Protein 7CFI (pdb70)

InterPro domains:
  IPR000644 CBS domain [PF00571] (224-281)
  IPR000644 CBS domain [PF00571] (292-345)
  IPR000644 CBS domain [PS51371] (228-288)
  IPR000644 CBS domain [PS51371] (294-351)
  IPR000644 CBS domain [SM00116] (233-282)
  IPR000644 CBS domain [SM00116] (297-345)
  IPR002550 CNNM, transmembrane domain [PF01595] (35-209)
  IPR002550 CNNM, transmembrane domain [PS51846] (25-209)
  IPR005170 Transporter-associated domain [PF03471] (362-437)
  IPR005170 Transporter-associated domain [SM01091] (361-439)
  IPR016169 FAD-binding, type PCMH, subdomain 2 [G3DSA:3.30.465.10] (353-439)
  IPR036318 FAD-binding, type PCMH-like superfamily [SSF56176] (360-441)
  IPR044751 Ion transporter-like, CBS domain [cd04590] (223-342)
  IPR046342 CBS domain superfamily [G3DSA:3.10.580.10] (204-352)
  IPR046342 CBS domain superfamily [SSF54631] (219-359)

Structure (mmCIF, N/CA/C/O backbone):
data_7CFI
#
_entry.id   7CFI
#
_cell.length_a   61.890
_cell.length_b   87.300
_cell.length_c   201.970
_cell.angle_alpha   90.00
_cell.angle_beta   90.00
_cell.angle_gamma   90.00
#
_symmetry.space_group_name_H-M   'F 2 2 2'
#
loop_
_entity.id
_entity.type
_entity.pdbx_description
1 polymer Hemolysin
2 non-polymer "ADENOSINE-5'-TRIPHOSPHATE"
3 non-polymer 'MAGNESIUM ION'
4 water water
#
loop_
_atom_site.group_PDB
_atom_site.id
_atom_site.type_symbol
_atom_site.label_atom_id
_atom_site.label_alt_id
_atom_site.label_comp_id
_atom_site.label_asym_id
_atom_site.label_entity_id
_atom_site.label_seq_id
_atom_site.pdbx_PDB_ins_code
_atom_site.Cartn_x
_atom_site.Cartn_y
_atom_site.Cartn_z
_atom_site.occupancy
_atom_site.B_iso_or_equiv
_atom_site.auth_seq_id
_atom_site.auth_comp_id
_atom_site.auth_asym_id
_atom_site.auth_atom_id
_atom_site.pdbx_PDB_model_num
ATOM 1 N N . PRO A 1 1 ? -5.361 18.633 -49.033 1.00 98.20 207 PRO A N 1
ATOM 2 C CA . PRO A 1 1 ? -4.400 18.166 -48.030 1.00 95.67 207 PRO A CA 1
ATOM 3 C C . PRO A 1 1 ? -5.074 17.289 -46.986 1.00 99.85 207 PRO A C 1
ATOM 4 O O . PRO A 1 1 ? -5.796 16.353 -47.329 1.00 102.63 207 PRO A O 1
ATOM 8 N N . GLN A 1 2 ? -4.828 17.592 -45.715 1.00 104.99 208 GLN A N 1
ATOM 9 C CA . GLN A 1 2 ? -5.683 17.097 -44.651 1.00 97.46 208 GLN A CA 1
ATOM 10 C C . GLN A 1 2 ? -6.882 18.004 -44.420 1.00 96.28 208 GLN A C 1
ATOM 11 O O . GLN A 1 2 ? -7.801 17.624 -43.688 1.00 90.35 208 GLN A 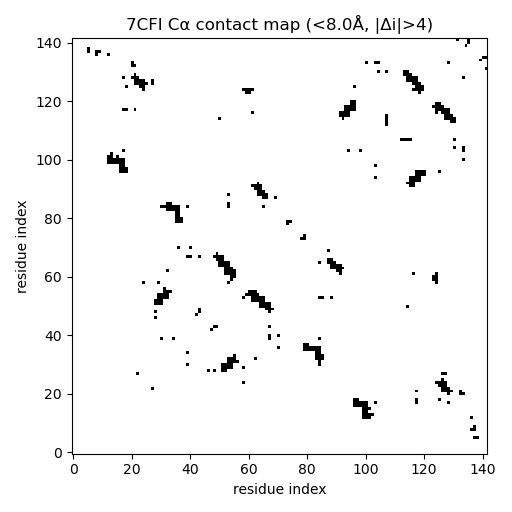O 1
ATOM 14 N N . GLU A 1 3 ? -6.888 19.192 -45.032 1.00 96.49 209 GLU A N 1
ATOM 15 C CA . GLU A 1 3 ? -8.117 19.964 -45.152 1.00 94.23 209 GLU A CA 1
ATOM 16 C C . GLU A 1 3 ? -9.192 19.165 -45.871 1.00 92.93 209 GLU A C 1
ATOM 17 O O . GLU A 1 3 ? -10.388 19.392 -45.657 1.00 87.11 209 GLU A O 1
ATOM 23 N N . GLU A 1 4 ? -8.780 18.221 -46.721 1.00 92.31 210 GLU A N 1
ATOM 24 C CA . GLU A 1 4 ? -9.731 17.488 -47.546 1.00 89.92 210 GLU A CA 1
ATOM 25 C C . GLU A 1 4 ? -10.603 16.566 -46.699 1.00 87.30 210 GLU A C 1
ATOM 26 O O . GLU A 1 4 ? -11.818 16.488 -46.908 1.00 80.17 210 GLU A O 1
ATOM 28 N N . GLU A 1 5 ? -10.016 15.887 -45.713 1.00 90.76 211 GLU A N 1
ATOM 29 C CA . GLU A 1 5 ? -10.780 14.896 -44.960 1.00 81.86 211 GLU A CA 1
ATOM 30 C C . GLU A 1 5 ? -11.847 15.577 -44.109 1.00 87.92 211 GLU A C 1
ATOM 31 O O . GLU A 1 5 ? -13.000 15.105 -44.015 1.00 84.08 211 GLU A O 1
ATOM 33 N N . MET A 1 6 ? -11.496 16.731 -43.536 1.00 86.00 212 MET A N 1
ATOM 34 C CA . MET A 1 6 ? -12.502 17.515 -42.848 1.00 86.12 212 MET A CA 1
ATOM 35 C C . MET A 1 6 ? -13.583 18.058 -43.812 1.00 90.91 212 MET A C 1
ATOM 36 O O . MET A 1 6 ? -14.717 18.335 -43.391 1.00 85.95 212 MET A O 1
ATOM 41 N N . ILE A 1 7 ? -13.284 18.266 -45.094 1.00 85.39 213 ILE A N 1
ATOM 42 C CA . ILE A 1 7 ? -14.371 18.689 -45.977 1.00 85.10 213 ILE A CA 1
ATOM 43 C C . ILE A 1 7 ? -15.410 17.567 -46.092 1.00 86.15 213 ILE A C 1
ATOM 44 O O . ILE A 1 7 ? -16.617 17.787 -45.927 1.00 85.61 213 ILE A O 1
ATOM 46 N N . HIS A 1 8 ? -14.943 16.333 -46.282 1.00 85.32 214 HIS A N 1
ATOM 47 C CA . HIS A 1 8 ? -15.847 15.192 -46.405 1.00 88.49 214 HIS A CA 1
ATOM 48 C C . HIS A 1 8 ? -16.589 14.918 -45.105 1.00 85.12 214 HIS A C 1
ATOM 49 O O . HIS A 1 8 ? -17.759 14.517 -45.124 1.00 87.95 214 HIS A O 1
ATOM 51 N N . SER A 1 9 ? -15.925 15.125 -43.965 1.00 85.74 215 SER A N 1
ATOM 52 C CA . SER A 1 9 ? -16.569 14.896 -42.677 1.00 81.19 215 SER A CA 1
ATOM 53 C C . SER A 1 9 ? -17.733 15.850 -42.438 1.00 86.99 215 SER A C 1
ATOM 54 O O . SER A 1 9 ? -18.647 15.519 -41.674 1.00 90.62 215 SER A O 1
ATOM 57 N N . ILE A 1 10 ? -17.729 17.017 -43.081 1.00 85.60 216 ILE A N 1
ATOM 58 C CA . ILE A 1 10 ? -18.799 17.987 -42.874 1.00 87.50 216 ILE A CA 1
ATOM 59 C C . ILE A 1 10 ? -20.005 17.663 -43.746 1.00 88.03 216 ILE A C 1
ATOM 60 O O . ILE A 1 10 ? -21.148 17.689 -43.276 1.00 87.06 216 ILE A O 1
ATOM 62 N N . LEU A 1 11 ? -19.776 17.357 -45.027 1.00 92.14 217 LEU A N 1
ATOM 63 C CA . LEU A 1 11 ? -20.872 16.968 -45.907 1.00 94.42 217 LEU A CA 1
ATOM 64 C C . LEU A 1 11 ? -21.513 15.655 -45.480 1.00 92.07 217 LEU A C 1
ATOM 65 O O . LEU A 1 11 ? -22.670 15.397 -45.831 1.00 95.13 217 LEU A O 1
ATOM 67 N N . GLU A 1 12 ? -20.791 14.828 -44.728 1.00 86.74 218 GLU A N 1
ATOM 68 C CA . GLU A 1 12 ? -21.278 13.539 -44.255 1.00 91.05 218 GLU A CA 1
ATOM 69 C C . GLU A 1 12 ? -21.947 13.630 -42.886 1.00 90.63 218 GLU A C 1
ATOM 70 O O . GLU A 1 12 ? -22.515 12.639 -42.417 1.00 91.77 218 GLU A O 1
ATOM 76 N N . LEU A 1 13 ? -21.907 14.798 -42.239 1.00 84.38 219 LEU A N 1
ATOM 77 C CA . LEU A 1 13 ? -22.544 14.943 -40.933 1.00 84.41 219 LEU A CA 1
ATOM 78 C C . LEU A 1 13 ? -24.061 14.835 -41.029 1.00 85.87 219 LEU A C 1
ATOM 79 O O . LEU A 1 13 ? -24.712 14.411 -40.068 1.00 85.38 219 LEU A O 1
ATOM 82 N N . GLU A 1 14 ? -24.642 15.217 -42.169 1.00 89.52 220 GLU A N 1
ATOM 83 C CA . GLU A 1 14 ? -26.072 15.033 -42.377 1.00 86.10 220 GLU A CA 1
ATOM 84 C C . GLU A 1 14 ? -26.437 13.585 -42.670 1.00 84.35 220 GLU A C 1
ATOM 85 O O . GLU A 1 14 ? -27.628 13.271 -42.767 1.00 83.04 220 GLU A O 1
ATOM 87 N N . GLU A 1 15 ? -25.447 12.704 -42.812 1.00 86.69 221 GLU A N 1
ATOM 88 C CA . GLU A 1 15 ? -25.676 11.298 -43.120 1.00 88.31 221 GLU A CA 1
ATOM 89 C C . GLU A 1 15 ? -25.158 10.375 -42.024 1.00 90.26 221 GLU A C 1
ATOM 90 O O . GLU A 1 15 ? -25.104 9.156 -42.228 1.00 91.73 221 GLU A O 1
ATOM 96 N N . THR A 1 16 ? -24.777 10.922 -40.870 1.00 84.70 222 THR A N 1
ATOM 97 C CA . THR A 1 16 ? -24.305 10.134 -39.743 1.00 83.20 222 THR A CA 1
ATOM 98 C C . THR A 1 16 ? -25.359 10.129 -38.649 1.00 79.53 222 THR A C 1
ATOM 99 O O . THR A 1 16 ? -25.683 11.198 -38.109 1.00 79.57 222 THR A O 1
ATOM 103 N N . PRO A 1 17 ? -25.919 8.977 -38.293 1.00 81.14 223 PRO A N 1
ATOM 104 C CA . PRO A 1 17 ? -26.871 8.944 -37.181 1.00 81.89 223 PRO A CA 1
ATOM 105 C C . PRO A 1 17 ? -26.172 9.202 -35.857 1.00 75.26 223 PRO A C 1
ATOM 106 O O . PRO A 1 17 ? -25.010 8.840 -35.658 1.00 71.05 223 PRO A O 1
ATOM 108 N N . VAL A 1 18 ? -26.898 9.850 -34.943 1.00 77.13 224 VAL A N 1
ATOM 109 C CA . VAL A 1 18 ? -26.337 10.160 -33.634 1.00 78.36 224 VAL A CA 1
ATOM 110 C C . VAL A 1 18 ? -26.040 8.892 -32.848 1.00 75.60 224 VAL A C 1
ATOM 111 O O . VAL A 1 18 ? -25.189 8.904 -31.951 1.00 76.31 224 VAL A O 1
ATOM 115 N N . ARG A 1 19 ? -26.713 7.784 -33.173 1.00 75.40 225 ARG A N 1
ATOM 116 C CA . ARG A 1 19 ? -26.381 6.510 -32.549 1.00 78.22 225 ARG A CA 1
ATOM 117 C C . ARG A 1 19 ? -24.988 6.031 -32.936 1.00 74.13 225 ARG A C 1
ATOM 118 O O . ARG A 1 19 ? -24.390 5.238 -32.199 1.00 73.80 225 ARG A O 1
ATOM 126 N N . GLU A 1 20 ? -24.461 6.494 -34.071 1.00 71.24 226 GLU A N 1
ATOM 127 C CA . GLU A 1 20 ? -23.140 6.080 -34.524 1.00 74.48 226 GLU A CA 1
ATOM 128 C C . GLU A 1 20 ? -22.016 6.780 -33.777 1.00 71.03 226 GLU A C 1
ATOM 129 O O . GLU A 1 20 ? -20.859 6.366 -33.894 1.00 69.51 226 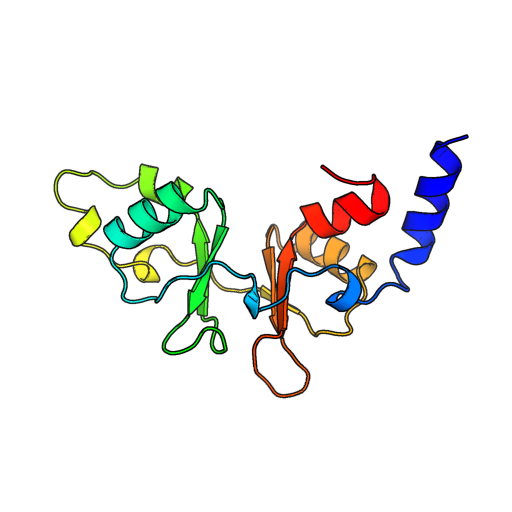GLU A O 1
ATOM 131 N N . ILE A 1 21 ? -22.325 7.837 -33.032 1.00 75.18 227 ILE A N 1
ATOM 132 C CA . ILE A 1 21 ? -21.303 8.671 -32.411 1.00 71.51 227 ILE A CA 1
ATOM 133 C C . ILE A 1 21 ? -21.483 8.811 -30.910 1.00 68.66 227 ILE A C 1
ATOM 134 O O . ILE A 1 21 ? -20.563 9.302 -30.239 1.00 66.63 227 ILE A O 1
ATOM 139 N N . MET A 1 22 ? -22.615 8.380 -30.358 1.00 67.02 228 MET A N 1
ATOM 140 C CA . MET A 1 22 ? -22.945 8.587 -28.958 1.00 65.45 228 MET A CA 1
ATOM 141 C C . MET A 1 22 ? -22.099 7.690 -28.052 1.00 59.63 228 MET A C 1
ATOM 142 O O . MET A 1 22 ? -21.408 6.767 -28.499 1.00 59.34 228 MET A O 1
ATOM 147 N N . THR A 1 23 ? -22.173 7.977 -26.751 1.00 56.95 229 THR A N 1
ATOM 148 C CA . THR A 1 23 ? -21.695 7.061 -25.726 1.00 59.99 229 THR A CA 1
ATOM 149 C C . THR A 1 23 ? -22.868 6.215 -25.251 1.00 61.69 229 THR A C 1
ATOM 150 O O . THR A 1 23 ? -23.843 6.771 -24.728 1.00 54.62 229 THR A O 1
ATOM 154 N N . PRO A 1 24 ? -22.823 4.894 -25.401 1.00 59.10 230 PRO A N 1
ATOM 155 C CA . PRO A 1 24 ? -24.012 4.079 -25.131 1.00 64.40 230 PRO A CA 1
ATOM 156 C C . PRO A 1 24 ? -24.321 3.974 -23.644 1.00 62.32 230 PRO A C 1
ATOM 157 O O . PRO A 1 24 ? -23.481 4.235 -22.779 1.00 61.64 230 PRO A O 1
ATOM 161 N N . ARG A 1 25 ? -25.563 3.565 -23.364 1.00 61.50 231 ARG A N 1
ATOM 162 C CA . ARG A 1 25 ? -26.104 3.613 -22.007 1.00 64.26 231 ARG A CA 1
ATOM 163 C C . ARG A 1 25 ? -25.239 2.856 -21.004 1.00 66.52 231 ARG A C 1
ATOM 164 O O . ARG A 1 25 ? -25.021 3.331 -19.881 1.00 66.70 231 ARG A O 1
ATOM 172 N N . VAL A 1 26 ? -24.742 1.676 -21.386 1.00 56.33 232 VAL A N 1
ATOM 173 C CA . VAL A 1 26 ? -23.994 0.840 -20.452 1.00 62.52 232 VAL A CA 1
ATOM 174 C C . VAL A 1 26 ? -22.629 1.407 -20.099 1.00 63.21 232 VAL A C 1
ATOM 175 O O . VAL A 1 26 ? -21.958 0.865 -19.213 1.00 62.81 232 VAL A O 1
ATOM 179 N N . GLU A 1 27 ? -22.200 2.478 -20.762 1.00 61.76 233 GLU A N 1
ATOM 180 C CA . GLU A 1 27 ? -20.945 3.138 -20.441 1.00 68.03 233 GLU A CA 1
ATOM 181 C C . GLU A 1 27 ? -21.168 4.522 -19.846 1.00 66.43 233 GLU A C 1
ATOM 182 O O . GLU A 1 27 ? -20.201 5.258 -19.623 1.00 63.98 233 GLU A O 1
ATOM 188 N N . MET A 1 28 ? -22.420 4.889 -19.585 1.00 57.33 234 MET A N 1
ATOM 189 C CA . MET A 1 28 ? -22.727 6.149 -18.922 1.00 59.42 234 MET A CA 1
ATOM 190 C C . MET A 1 28 ? -22.391 6.102 -17.441 1.00 62.86 234 MET A C 1
ATOM 191 O O . MET A 1 28 ? -22.635 5.101 -16.761 1.00 57.97 234 MET A O 1
ATOM 196 N N . VAL A 1 29 ? -21.871 7.215 -16.941 1.00 56.91 235 VAL A N 1
ATOM 197 C CA . VAL A 1 29 ? -21.756 7.466 -15.513 1.00 55.14 235 VAL A CA 1
ATOM 198 C C . VAL A 1 29 ? -22.884 8.408 -15.116 1.00 58.58 235 VAL A C 1
ATOM 199 O O . VAL A 1 29 ? -22.916 9.564 -15.553 1.00 54.45 235 VAL A O 1
ATOM 203 N N . ALA A 1 30 ? -23.814 7.920 -14.296 1.00 55.89 236 ALA A N 1
ATOM 204 C CA . ALA A 1 30 ? -25.000 8.681 -13.924 1.00 53.58 236 ALA A CA 1
ATOM 205 C C . ALA A 1 30 ? -25.208 8.586 -12.419 1.00 58.57 236 ALA A C 1
ATOM 206 O O . ALA A 1 30 ? -24.523 7.829 -11.723 1.00 54.21 236 ALA A O 1
ATOM 208 N N . ILE A 1 31 ? -26.169 9.367 -11.915 1.00 50.95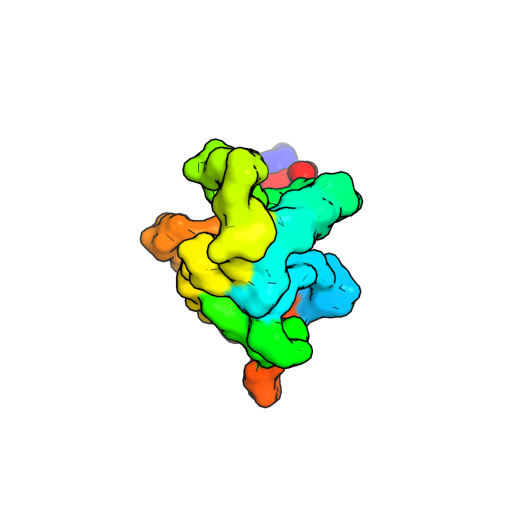 237 ILE A N 1
ATOM 209 C CA . ILE A 1 31 ? -26.441 9.436 -10.486 1.00 50.07 237 ILE A CA 1
ATOM 210 C C . ILE A 1 31 ? -27.938 9.603 -10.268 1.00 53.74 237 ILE A C 1
ATOM 211 O O . ILE A 1 31 ? -28.648 10.170 -11.104 1.00 57.46 237 ILE A O 1
ATOM 216 N N . GLU A 1 32 ? -28.415 9.089 -9.136 1.00 52.77 238 GLU A N 1
ATOM 217 C CA . GLU A 1 32 ? -29.809 9.219 -8.742 1.00 56.04 238 GLU A CA 1
ATOM 218 C C . GLU A 1 32 ? -30.114 10.647 -8.307 1.00 56.59 238 GLU A C 1
ATOM 219 O O . GLU A 1 32 ? -29.262 11.340 -7.741 1.00 58.50 238 GLU A O 1
ATOM 225 N N . ASP A 1 33 ? -31.352 11.081 -8.562 1.00 55.55 239 ASP A N 1
ATOM 226 C CA . ASP A 1 33 ? -31.745 12.435 -8.191 1.00 53.79 239 ASP A CA 1
ATOM 227 C C . ASP A 1 33 ? -31.829 12.624 -6.684 1.00 59.47 239 ASP A C 1
ATOM 228 O O . ASP A 1 33 ? -31.754 13.764 -6.212 1.00 61.34 239 ASP A O 1
ATOM 233 N N . GLU A 1 34 ? -31.977 11.544 -5.920 1.00 57.93 240 GLU A N 1
ATOM 234 C CA . GLU A 1 34 ? -32.038 11.626 -4.468 1.00 64.30 240 GLU A CA 1
ATOM 235 C C . GLU A 1 34 ? -30.691 11.391 -3.801 1.00 59.80 240 GLU A C 1
ATOM 236 O O . GLU A 1 34 ? -30.617 11.398 -2.569 1.00 64.35 240 GLU A O 1
ATOM 242 N N . ALA A 1 35 ? -29.629 11.183 -4.573 1.00 57.67 241 ALA A N 1
ATOM 243 C CA . ALA A 1 35 ? -28.298 11.153 -3.989 1.00 54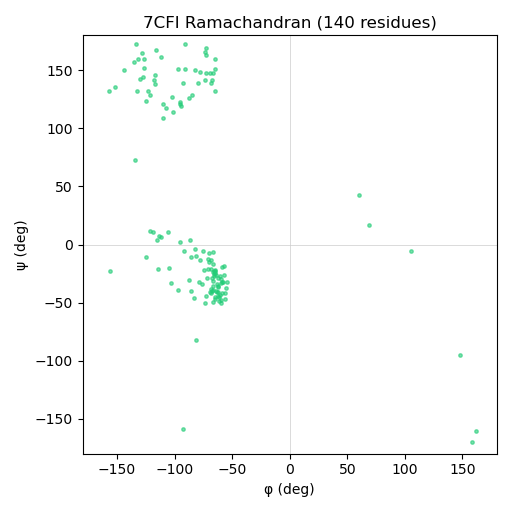.93 241 ALA A CA 1
ATOM 244 C C . ALA A 1 35 ? -27.932 12.537 -3.469 1.00 60.11 241 ALA A C 1
ATOM 245 O O . ALA A 1 35 ? -28.356 13.561 -4.013 1.00 53.05 241 ALA A O 1
ATOM 247 N N . THR A 1 36 ? -27.153 12.565 -2.391 1.00 59.39 242 THR A N 1
ATOM 248 C CA . THR A 1 36 ? -26.673 13.833 -1.875 1.00 60.68 242 THR A CA 1
ATOM 249 C C . THR A 1 36 ? -25.586 14.393 -2.791 1.00 60.88 242 THR A C 1
ATOM 250 O O . THR A 1 36 ? -25.054 13.702 -3.662 1.00 57.11 242 THR A O 1
ATOM 254 N N . LEU A 1 37 ? -25.271 15.678 -2.600 1.00 57.25 243 LEU A N 1
ATOM 255 C CA . LEU A 1 37 ? -24.164 16.274 -3.342 1.00 57.18 243 LEU A CA 1
ATOM 256 C C . LEU A 1 37 ? -22.834 15.657 -2.938 1.00 57.67 243 LEU A C 1
ATOM 257 O O . LEU A 1 37 ? -21.880 15.664 -3.722 1.00 60.43 243 LEU A O 1
ATOM 262 N N . GLU A 1 38 ? -22.753 15.126 -1.718 1.00 57.32 244 GLU A N 1
ATOM 263 C CA . GLU A 1 38 ? -21.563 14.401 -1.292 1.00 58.47 244 GLU A CA 1
ATOM 264 C C . GLU A 1 38 ? -21.333 13.162 -2.146 1.00 62.60 244 GLU A C 1
ATOM 265 O O . GLU A 1 38 ? -20.182 12.807 -2.424 1.00 62.94 244 GLU A O 1
ATOM 267 N N . ASP A 1 39 ? -22.410 12.490 -2.568 1.00 61.02 245 ASP A N 1
ATOM 268 C CA . ASP A 1 39 ? -22.260 11.352 -3.470 1.00 57.62 245 ASP A CA 1
ATOM 269 C C . ASP A 1 39 ? -21.875 11.794 -4.876 1.00 59.22 245 ASP A C 1
ATOM 270 O O . ASP A 1 39 ? -21.215 11.040 -5.601 1.00 60.25 245 ASP A O 1
ATOM 275 N N . LEU A 1 40 ? -22.285 12.997 -5.286 1.00 54.62 246 LEU A N 1
ATOM 276 C CA . LEU A 1 40 ? -21.843 13.519 -6.575 1.00 54.70 246 LEU A CA 1
ATOM 277 C C . LEU A 1 40 ? -20.360 13.859 -6.545 1.00 56.74 246 LEU A C 1
ATOM 278 O O . LEU A 1 40 ? -19.635 13.594 -7.515 1.00 56.18 246 LEU A O 1
ATOM 283 N N . LEU A 1 41 ? -19.901 14.457 -5.440 1.00 54.51 247 LEU A N 1
ATOM 284 C CA . LEU A 1 41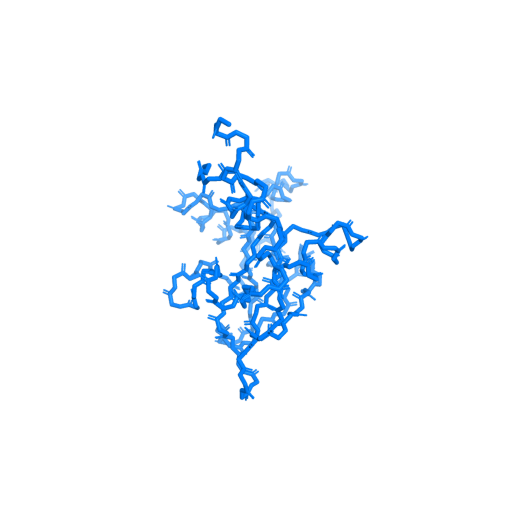 ? -18.476 14.694 -5.243 1.00 58.12 247 LEU A CA 1
ATOM 285 C C . LEU A 1 41 ? -17.684 13.395 -5.331 1.00 60.26 247 LEU A C 1
ATOM 286 O O . LEU A 1 41 ? -16.651 13.323 -6.006 1.00 60.44 247 LEU A O 1
ATOM 291 N N . ALA A 1 42 ? -18.157 12.356 -4.643 1.00 62.22 248 ALA A N 1
ATOM 292 C CA . ALA A 1 42 ? -17.503 11.054 -4.711 1.00 58.82 248 ALA A CA 1
ATOM 293 C C . ALA A 1 42 ? -17.535 10.503 -6.130 1.00 54.74 248 ALA A C 1
ATOM 294 O O . ALA A 1 42 ? -16.529 9.993 -6.634 1.00 58.23 248 ALA A O 1
ATOM 296 N N . LEU A 1 43 ? -18.689 10.602 -6.793 1.00 56.49 249 LEU A N 1
ATOM 297 C CA . LEU A 1 43 ? -18.795 10.138 -8.172 1.00 58.11 249 LEU A CA 1
ATOM 298 C C . LEU A 1 43 ? -17.841 10.901 -9.080 1.00 57.42 249 LEU A C 1
ATOM 299 O O . LEU A 1 43 ? -17.176 10.307 -9.937 1.00 63.21 249 LEU A O 1
ATOM 304 N N . TYR A 1 44 ? -17.757 12.224 -8.907 1.00 60.98 250 TYR A N 1
ATOM 305 C CA . TYR A 1 44 ? -16.814 12.997 -9.707 1.00 57.25 250 TYR A CA 1
ATOM 306 C C . TYR A 1 44 ? -15.383 12.548 -9.449 1.00 63.78 250 TYR A C 1
ATOM 307 O O . TYR A 1 44 ? -14.599 12.369 -10.386 1.00 64.26 250 TYR A O 1
ATOM 316 N N . ARG A 1 45 ? -15.025 12.371 -8.176 1.00 61.43 251 ARG A N 1
ATOM 317 C CA . ARG A 1 45 ? -13.654 12.009 -7.831 1.00 62.91 251 ARG A CA 1
ATOM 318 C C . ARG A 1 45 ? -13.242 10.685 -8.460 1.00 61.58 251 ARG A C 1
ATOM 319 O O . ARG A 1 45 ? -12.055 10.471 -8.735 1.00 69.15 251 ARG A O 1
ATOM 327 N N . GLU A 1 46 ? -14.204 9.798 -8.716 1.00 62.37 252 GLU A N 1
ATOM 328 C CA . GLU A 1 46 ? -13.877 8.4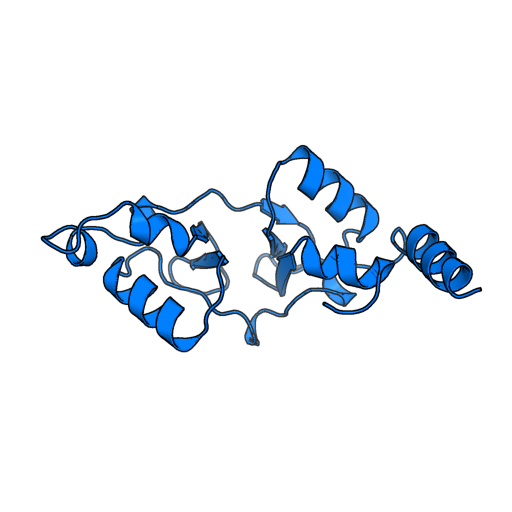87 -9.261 1.00 62.81 252 GLU A CA 1
ATOM 329 C C . GLU A 1 46 ? -13.778 8.508 -10.784 1.00 65.02 252 GLU A C 1
ATOM 330 O O . GLU A 1 46 ? -12.886 7.867 -11.355 1.00 62.16 252 GLU A O 1
ATOM 332 N N . HIS A 1 47 ? -14.669 9.243 -11.459 1.00 63.68 253 HIS A N 1
ATOM 333 C CA . HIS A 1 47 ? -14.804 9.140 -12.906 1.00 61.20 253 HIS A CA 1
ATOM 334 C C . HIS A 1 47 ? -14.417 10.392 -13.685 1.00 60.71 253 HIS A C 1
ATOM 335 O O . HIS A 1 47 ? -14.140 10.280 -14.885 1.00 61.31 253 HIS A O 1
ATOM 342 N N . ARG A 1 48 ? -14.407 11.567 -13.054 1.00 60.92 254 ARG A N 1
ATOM 343 C CA . ARG A 1 48 ? -13.873 12.817 -13.600 1.00 61.98 254 ARG A CA 1
ATOM 344 C C . ARG A 1 48 ? -14.689 13.394 -14.749 1.00 57.68 254 ARG A C 1
ATOM 345 O O . ARG A 1 48 ? -14.187 14.261 -15.477 1.00 61.31 254 ARG A O 1
ATOM 353 N N . TYR A 1 49 ? -15.932 12.962 -14.933 1.00 59.16 255 TYR A N 1
ATOM 354 C CA . TYR A 1 49 ? -16.785 13.585 -15.936 1.00 59.57 255 TYR A CA 1
ATOM 355 C C . TYR A 1 49 ? -17.370 14.881 -15.392 1.00 60.38 255 TYR A C 1
ATOM 356 O O . TYR A 1 49 ? -17.753 14.967 -14.222 1.00 65.01 255 TYR A O 1
ATOM 365 N N . SER A 1 50 ? -17.415 15.903 -16.249 1.00 58.16 256 SER A N 1
ATOM 366 C CA . SER A 1 50 ? -17.910 17.207 -15.827 1.00 58.94 256 SER A CA 1
ATOM 367 C C . SER A 1 50 ? -19.431 17.255 -15.790 1.00 62.03 256 SER A C 1
ATOM 368 O O . SER A 1 50 ? -20.002 17.962 -14.952 1.00 54.45 256 SER A O 1
ATOM 371 N N . ARG A 1 51 ? -20.095 16.517 -16.678 1.00 56.05 257 ARG A N 1
ATOM 372 C CA . ARG A 1 51 ? -21.547 16.503 -16.776 1.00 59.45 257 ARG A CA 1
ATOM 373 C C . ARG A 1 51 ? -22.043 15.080 -16.574 1.00 59.17 257 ARG A C 1
ATOM 374 O O . ARG A 1 51 ? -21.570 14.150 -17.237 1.00 59.63 257 ARG A O 1
A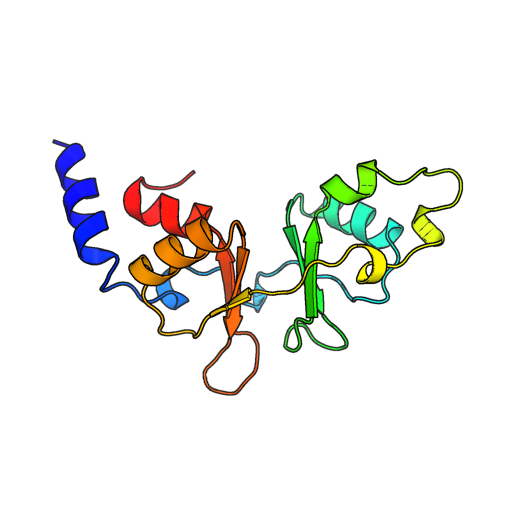TOM 382 N N . VAL A 1 52 ? -22.996 14.916 -15.661 1.00 57.34 258 VAL A N 1
ATOM 383 C CA . VAL A 1 52 ? -23.511 13.613 -15.270 1.00 58.43 258 VAL A CA 1
ATOM 384 C C . VAL A 1 52 ? -25.013 13.597 -15.455 1.00 52.56 258 VAL A C 1
ATOM 385 O O . VAL A 1 52 ? -25.720 14.445 -14.904 1.00 50.29 258 VAL A O 1
ATOM 389 N N . PRO A 1 53 ? -25.566 12.665 -16.240 1.00 54.61 259 PRO A N 1
ATOM 390 C CA . PRO A 1 53 ? -27.024 12.539 -16.323 1.00 53.64 259 PRO A CA 1
ATOM 391 C C . PRO A 1 53 ? -27.611 12.103 -14.987 1.00 53.97 259 PRO A C 1
ATOM 392 O O . PRO A 1 53 ? -26.968 11.417 -14.191 1.00 54.70 259 PRO A O 1
ATOM 396 N N . VAL A 1 54 ? -28.854 12.512 -14.751 1.00 52.08 260 VAL A N 1
ATOM 397 C CA . VAL A 1 54 ? -29.535 12.290 -13.483 1.00 54.23 260 VAL A CA 1
ATOM 398 C C . VAL A 1 54 ? -30.824 11.529 -13.759 1.00 60.14 260 VAL A C 1
ATOM 399 O O . VAL A 1 54 ? -31.589 11.897 -14.659 1.00 58.37 260 VAL A O 1
ATOM 403 N N . TYR A 1 55 ? -31.062 10.474 -12.984 1.00 56.98 261 TYR A N 1
ATOM 404 C CA . TYR A 1 55 ? -32.184 9.580 -13.216 1.00 60.45 261 TYR A CA 1
ATOM 405 C C . TYR A 1 55 ? -32.942 9.337 -11.917 1.00 65.40 261 TYR A C 1
ATOM 406 O O . TYR A 1 55 ? -32.414 9.534 -10.820 1.00 65.76 261 TYR A O 1
ATOM 415 N N . ARG A 1 56 ? -34.195 8.901 -12.057 1.00 66.62 262 ARG A N 1
ATOM 416 C CA . ARG A 1 56 ? -35.037 8.626 -10.899 1.00 72.47 262 ARG A CA 1
ATOM 417 C C . ARG A 1 56 ? -34.737 7.248 -10.321 1.00 77.09 262 ARG A C 1
ATOM 418 O O . ARG A 1 56 ? -33.991 7.131 -9.341 1.00 85.60 262 ARG A O 1
ATOM 426 N N . GLU A 1 57 ? -35.317 6.204 -10.917 1.00 66.63 263 GLU A N 1
ATOM 427 C CA . GLU A 1 57 ? -35.112 4.829 -10.478 1.00 65.94 263 GLU A CA 1
ATOM 428 C C . GLU A 1 57 ? -34.164 4.039 -11.365 1.00 64.56 263 GLU A C 1
ATOM 429 O O . GLU A 1 57 ? -33.444 3.176 -10.862 1.00 60.58 263 GLU A O 1
ATOM 431 N N . SER A 1 58 ? -34.151 4.304 -12.670 1.00 65.20 264 SER A N 1
ATOM 432 C CA . SER A 1 58 ? -33.288 3.595 -13.602 1.00 61.00 264 SER A CA 1
ATOM 433 C C . SER A 1 58 ? -32.642 4.596 -14.545 1.00 64.64 264 SER A C 1
ATOM 434 O O . SER A 1 58 ? -33.169 5.691 -14.765 1.00 58.73 264 SER A O 1
ATOM 437 N N . VAL A 1 59 ? -31.504 4.197 -15.121 1.00 55.49 265 VAL A N 1
ATOM 438 C CA . VAL A 1 59 ? -30.789 5.034 -16.078 1.00 59.01 265 VAL A CA 1
ATOM 439 C C . VAL A 1 59 ? -31.643 5.168 -17.338 1.00 63.28 265 VAL A C 1
ATOM 440 O O . VAL A 1 59 ? -31.322 5.941 -18.248 1.00 62.45 265 VAL A O 1
ATOM 444 N N . ASP A 1 60 ? -32.754 4.435 -17.387 1.00 61.67 266 ASP A N 1
ATOM 445 C CA . ASP A 1 60 ? -33.725 4.542 -18.466 1.00 62.66 266 ASP A CA 1
ATOM 446 C C . ASP A 1 60 ? -34.763 5.636 -18.241 1.00 59.43 266 ASP A C 1
ATOM 447 O O . ASP A 1 60 ? -35.677 5.772 -19.061 1.00 63.17 266 ASP A O 1
ATOM 452 N N . HIS A 1 61 ? -34.648 6.413 -17.156 1.00 60.85 267 HIS A N 1
ATOM 453 C CA . HIS A 1 61 ? -35.536 7.548 -16.898 1.00 64.23 267 HIS A CA 1
ATOM 454 C C . HIS A 1 61 ? -34.671 8.730 -16.478 1.00 67.31 267 HIS A C 1
ATOM 455 O O . HIS A 1 61 ? -34.633 9.116 -15.314 1.00 65.68 267 HIS A O 1
ATOM 462 N N . ILE A 1 62 ? -33.952 9.293 -17.446 1.00 66.95 268 ILE A N 1
ATOM 463 C CA . ILE A 1 62 ? -33.182 10.509 -17.210 1.00 66.65 268 ILE A CA 1
ATOM 464 C C . ILE A 1 62 ? -34.134 11.652 -16.897 1.00 66.52 268 ILE A C 1
ATOM 465 O O . ILE A 1 62 ? -35.127 11.861 -17.603 1.00 64.71 268 ILE A O 1
ATOM 470 N N . VAL A 1 63 ? -33.844 12.397 -15.830 1.00 64.25 269 VAL A N 1
ATOM 471 C CA . VAL A 1 63 ? -34.624 13.580 -15.484 1.00 68.25 269 VAL A CA 1
ATOM 472 C C . VAL A 1 63 ? -33.814 14.859 -15.583 1.00 68.05 269 VAL A C 1
ATOM 473 O O . VAL A 1 63 ? -34.337 15.933 -15.257 1.00 67.20 269 VAL A O 1
ATOM 477 N N . GLY A 1 64 ? -32.567 14.789 -16.025 1.00 64.03 270 GLY A N 1
ATOM 478 C CA . GLY A 1 64 ? -31.770 15.986 -16.188 1.00 65.74 270 GLY A CA 1
ATOM 479 C C . GLY A 1 64 ? -30.286 15.672 -16.177 1.00 63.71 270 GLY A C 1
ATOM 480 O O . GLY A 1 64 ? -29.872 14.514 -16.235 1.00 59.39 270 GLY A O 1
ATOM 481 N N . VAL A 1 65 ? -29.496 16.744 -16.110 1.00 60.69 271 VAL A N 1
ATOM 482 C CA . VAL A 1 65 ? -28.040 16.673 -16.100 1.00 58.65 271 VAL A CA 1
ATOM 483 C C . VAL A 1 65 ? -27.521 17.512 -14.939 1.00 60.88 271 VAL A C 1
ATOM 484 O O . VAL A 1 65 ? -28.075 18.574 -14.632 1.00 63.95 271 VAL A O 1
ATOM 488 N N . ALA A 1 66 ? -26.461 17.034 -14.293 1.00 55.38 272 ALA A N 1
ATOM 489 C CA . ALA A 1 66 ? -25.815 17.749 -13.202 1.00 57.92 272 ALA A CA 1
ATOM 490 C C . ALA A 1 66 ? -24.380 18.080 -13.589 1.00 55.39 272 ALA A C 1
ATOM 491 O O . ALA A 1 66 ? -23.698 17.275 -14.230 1.00 54.89 272 ALA A O 1
ATOM 493 N N . TYR A 1 67 ? -23.921 19.265 -13.201 1.00 53.90 273 TYR A N 1
ATOM 494 C CA . TYR A 1 67 ? -22.551 19.695 -13.450 1.00 53.11 273 TYR A CA 1
ATOM 495 C C . TYR A 1 67 ? -21.753 19.545 -12.161 1.00 50.75 273 TYR A C 1
ATOM 496 O O . TYR A 1 67 ? -22.159 20.054 -11.112 1.00 52.50 273 TYR A O 1
ATOM 505 N N . ALA A 1 68 ? -20.621 18.849 -12.245 1.00 54.95 274 ALA A N 1
ATOM 506 C CA . ALA A 1 68 ? -19.743 18.713 -11.088 1.00 60.16 274 ALA A CA 1
ATOM 507 C C . ALA A 1 68 ? -19.259 20.069 -10.592 1.00 56.91 274 ALA A C 1
ATOM 508 O O . ALA A 1 68 ? -19.070 20.258 -9.388 1.00 56.99 274 ALA A O 1
ATOM 510 N N . LYS A 1 69 ? -19.066 21.023 -11.503 1.00 51.80 275 LYS A N 1
ATOM 511 C CA . LYS A 1 69 ? -18.576 22.344 -11.119 1.00 61.01 275 LYS A CA 1
ATOM 512 C C . LYS A 1 69 ? -19.561 23.081 -10.220 1.00 61.89 275 LYS A C 1
ATOM 513 O O . LYS A 1 69 ? -19.151 23.943 -9.434 1.00 62.99 275 LYS A O 1
ATOM 515 N N . ASP A 1 70 ? -20.857 22.762 -10.315 1.00 60.52 276 ASP A N 1
ATOM 516 C CA . ASP A 1 70 ? -21.841 23.411 -9.455 1.00 57.55 276 ASP A CA 1
ATOM 517 C C . ASP A 1 70 ? -21.666 23.040 -7.989 1.00 58.79 276 ASP A C 1
ATOM 518 O O . ASP A 1 70 ? -22.222 23.723 -7.123 1.00 61.86 276 ASP A O 1
ATOM 523 N N . LEU A 1 71 ? -20.920 21.971 -7.693 1.00 59.56 277 LEU A N 1
ATOM 524 C CA . LEU A 1 71 ? -20.578 21.667 -6.307 1.00 57.65 277 LEU A CA 1
ATOM 525 C C . LEU A 1 71 ? -19.737 22.772 -5.686 1.00 57.88 277 LEU A C 1
ATOM 526 O O . LEU A 1 71 ? -19.779 22.978 -4.468 1.00 56.58 277 LEU A O 1
ATOM 531 N N . LEU A 1 72 ? -18.962 23.485 -6.504 1.00 59.91 278 LEU A N 1
ATOM 532 C CA . LEU A 1 72 ? -18.071 24.523 -6.003 1.00 61.11 278 LEU A CA 1
ATOM 533 C C . LEU A 1 72 ? -18.816 25.729 -5.454 1.00 63.14 278 LEU A C 1
ATOM 534 O O . LEU A 1 72 ? -18.200 26.562 -4.782 1.00 70.33 278 LEU A O 1
ATOM 539 N N . ASP A 1 73 ? -20.116 25.842 -5.714 1.00 62.99 279 ASP A N 1
ATOM 540 C CA . ASP A 1 73 ? -20.919 26.912 -5.139 1.00 62.65 279 ASP A CA 1
ATOM 541 C C . ASP A 1 73 ? -21.386 26.610 -3.723 1.00 67.50 279 ASP A C 1
ATOM 542 O O . ASP A 1 73 ? -22.016 27.471 -3.100 1.00 69.62 279 ASP A O 1
ATOM 547 N N . TYR A 1 74 ? -21.101 25.421 -3.200 1.00 66.72 280 TYR A N 1
ATOM 548 C CA . TYR A 1 74 ? -21.717 24.950 -1.967 1.00 76.31 280 TYR A CA 1
ATOM 549 C C . TYR A 1 74 ? -20.669 24.738 -0.890 1.00 78.53 280 TYR A C 1
ATOM 550 O O . TYR A 1 74 ? -19.589 24.197 -1.155 1.00 78.36 280 TYR A O 1
ATOM 559 N N . TYR A 1 75 ? -21.010 25.153 0.325 1.00 87.57 281 TYR A N 1
ATOM 560 C CA . TYR A 1 75 ? -20.063 25.202 1.425 1.00 95.42 281 TYR A CA 1
ATOM 561 C C . TYR A 1 75 ? -20.041 23.854 2.130 1.00 99.20 281 TYR A C 1
ATOM 562 O O . TYR A 1 75 ? -21.089 23.348 2.547 1.00 97.29 281 TYR A O 1
ATOM 571 N N . CYS A 1 76 ? -18.844 23.275 2.260 1.00 105.64 282 CYS A N 1
ATOM 572 C CA . CYS A 1 76 ? -18.694 21.974 2.903 1.00 110.45 282 CYS A CA 1
ATOM 573 C C . CYS A 1 76 ? -19.252 21.962 4.320 1.00 109.87 282 CYS A C 1
ATOM 574 O O . CYS A 1 76 ? -19.524 20.882 4.860 1.00 109.98 282 CYS A O 1
ATOM 577 N N . GLU A 1 77 ? -19.439 23.140 4.923 1.00 113.56 283 GLU A N 1
ATOM 578 C CA . GLU A 1 77 ? -19.818 23.227 6.329 1.00 113.36 283 GLU A CA 1
ATOM 579 C C . GLU A 1 77 ? -21.084 22.431 6.631 1.00 113.58 283 GLU A C 1
ATOM 580 O O . GLU A 1 77 ? -21.188 21.802 7.691 1.00 116.18 283 GLU A O 1
ATOM 582 N N . GLU A 1 78 ? -22.051 22.430 5.711 1.00 111.42 284 GLU A N 1
ATOM 583 C CA . GLU A 1 78 ? -23.297 21.710 5.951 1.00 106.57 284 GLU A CA 1
ATOM 584 C C . GLU A 1 78 ? -24.007 21.314 4.661 1.00 99.45 284 GLU A C 1
ATOM 585 O O . GLU A 1 78 ? -24.791 20.359 4.650 1.00 90.86 284 GLU A O 1
ATOM 587 N N . ASP A 1 79 ? -23.724 22.026 3.565 1.00 99.48 285 ASP A N 1
ATOM 588 C CA . ASP A 1 79 ? -24.565 21.936 2.372 1.00 93.22 285 ASP A CA 1
ATOM 589 C C . ASP A 1 79 ? -24.508 20.570 1.698 1.00 82.52 285 ASP A C 1
ATOM 590 O O . ASP A 1 79 ? -25.504 20.140 1.105 1.00 87.18 285 ASP A O 1
ATOM 595 N N . LEU A 1 80 ? -23.373 19.874 1.764 1.00 75.64 286 LEU A N 1
ATOM 596 C CA . LEU A 1 80 ? -23.162 18.759 0.844 1.00 75.71 286 LEU A CA 1
ATOM 597 C C . LEU A 1 80 ? -24.020 17.548 1.188 1.00 72.51 286 LEU A C 1
ATOM 598 O O . LEU A 1 80 ? -24.613 16.938 0.292 1.00 72.00 286 LEU A O 1
ATOM 603 N N . LYS A 1 81 ? -24.100 17.178 2.465 1.00 71.84 287 LYS A N 1
ATOM 604 C CA . LYS A 1 81 ? -25.105 16.204 2.868 1.00 71.68 287 LYS A CA 1
ATOM 605 C C . LYS A 1 81 ? -26.498 16.816 2.894 1.00 68.86 287 LYS A C 1
ATOM 606 O O . LYS A 1 81 ? -27.487 16.083 2.796 1.00 65.40 287 LYS A O 1
ATOM 608 N N . GLY A 1 82 ? -26.591 18.143 3.001 1.00 68.82 288 GLY A N 1
ATOM 609 C CA . GLY A 1 82 ? -27.857 18.830 3.171 1.00 60.93 288 GLY A CA 1
ATOM 610 C C . GLY A 1 82 ? -28.656 19.065 1.909 1.00 61.60 288 GLY A C 1
ATOM 611 O O . GLY A 1 82 ? -29.815 19.479 2.003 1.00 59.80 288 GLY A O 1
ATOM 612 N N . ARG A 1 83 ? -28.076 18.819 0.737 1.00 64.28 289 ARG A N 1
ATOM 613 C CA . ARG A 1 83 ? -28.782 18.974 -0.525 1.00 57.40 289 ARG A CA 1
ATOM 614 C C . ARG A 1 83 ? -28.680 17.688 -1.330 1.00 59.93 289 ARG A C 1
ATOM 615 O O . ARG A 1 83 ? -27.796 16.857 -1.106 1.00 61.46 289 ARG A O 1
ATOM 617 N N . THR A 1 84 ? -29.600 17.537 -2.278 1.00 55.94 290 THR A N 1
ATOM 618 C CA . THR A 1 84 ? -29.615 16.401 -3.184 1.00 57.37 290 THR A CA 1
ATOM 619 C C . THR A 1 84 ? -29.283 16.851 -4.600 1.00 57.35 290 THR A C 1
ATOM 620 O O . THR A 1 84 ? -29.379 18.034 -4.939 1.00 59.13 290 THR A O 1
ATOM 624 N N . VAL A 1 85 ? -28.885 15.879 -5.427 1.00 55.31 291 VAL A N 1
ATOM 625 C CA . VAL A 1 85 ? -28.543 16.140 -6.824 1.00 56.29 291 VAL A CA 1
ATOM 626 C C . VAL A 1 85 ? -29.684 16.838 -7.549 1.00 57.55 291 VAL A C 1
ATOM 627 O O . VAL A 1 85 ? -29.453 17.651 -8.455 1.00 56.98 291 VAL A O 1
ATOM 631 N N . ALA A 1 86 ? -30.929 16.549 -7.155 1.00 57.18 292 ALA A N 1
ATOM 632 C CA . ALA A 1 86 ? -32.081 17.196 -7.775 1.00 63.12 292 ALA A CA 1
ATOM 633 C C . ALA A 1 86 ? -32.041 18.710 -7.612 1.00 63.84 292 ALA A C 1
ATOM 634 O O . ALA A 1 86 ? -32.569 19.438 -8.463 1.00 67.32 292 ALA A O 1
ATOM 636 N N . SER A 1 87 ? -31.428 19.203 -6.531 1.00 60.05 293 SER A N 1
ATOM 637 C CA . SER A 1 87 ? -31.398 20.635 -6.272 1.00 60.93 293 SER A CA 1
ATOM 638 C C . SER A 1 87 ? -30.503 21.392 -7.242 1.00 64.42 293 SER A C 1
ATOM 639 O O . SER A 1 87 ? -30.602 22.620 -7.311 1.00 68.91 293 SER A O 1
ATOM 642 N N . ILE A 1 88 ? -29.637 20.704 -7.982 1.00 58.92 294 ILE A N 1
ATOM 643 C CA . ILE A 1 88 ? -28.717 21.356 -8.903 1.00 61.94 294 ILE A CA 1
ATOM 644 C C . ILE A 1 88 ? -28.911 20.857 -10.336 1.00 62.40 294 ILE A C 1
ATOM 645 O O . ILE A 1 88 ? -28.103 21.156 -11.209 1.00 64.41 294 ILE A O 1
ATOM 650 N N . THR A 1 89 ? -29.986 20.118 -10.592 1.00 62.72 295 THR A N 1
ATOM 651 C CA . THR A 1 89 ? -30.154 19.401 -11.851 1.00 63.56 295 THR A CA 1
ATOM 652 C C . THR A 1 89 ? -30.759 20.305 -12.921 1.00 66.29 295 THR A C 1
ATOM 653 O O . THR A 1 89 ? -31.799 20.935 -12.700 1.00 68.85 295 THR A O 1
ATOM 657 N N . HIS A 1 90 ? -30.097 20.357 -14.107 1.00 62.73 296 HIS A N 1
ATOM 658 C CA . HIS A 1 90 ? -30.569 21.120 -15.253 1.00 66.89 296 HIS A CA 1
ATOM 659 C C . HIS A 1 90 ? -31.461 20.253 -16.139 1.00 67.57 296 HIS A C 1
ATOM 660 O O . HIS A 1 90 ? -31.301 19.030 -16.180 1.00 64.55 296 HIS A O 1
ATOM 667 N N . PRO A 1 91 ? -32.417 20.848 -16.850 1.00 66.12 297 PRO A N 1
ATOM 668 C CA . PRO A 1 91 ? -33.377 20.049 -17.623 1.00 59.77 297 PRO A CA 1
ATOM 669 C C . PRO A 1 91 ? -32.702 19.343 -18.782 1.00 69.44 297 PRO A C 1
ATOM 670 O O . PRO A 1 91 ? -31.813 19.909 -19.438 1.00 72.52 297 PRO A O 1
ATOM 674 N N . PRO A 1 92 ? -33.099 18.109 -19.075 1.00 72.39 298 PRO A N 1
ATOM 675 C CA . PRO A 1 92 ? -32.425 17.343 -20.122 1.00 67.32 298 PRO A CA 1
ATOM 676 C C . PRO A 1 92 ? -32.926 17.698 -21.512 1.00 64.19 298 PRO A C 1
ATOM 677 O O . PRO A 1 92 ? -34.080 18.084 -21.712 1.00 71.33 298 PRO A O 1
ATOM 681 N N . TYR A 1 93 ? -32.027 17.565 -22.479 1.00 67.60 299 TYR A N 1
ATOM 682 C CA . TYR A 1 93 ? -32.342 17.749 -23.891 1.00 66.49 299 TYR A CA 1
ATOM 683 C C . TYR A 1 93 ? -32.264 16.382 -24.559 1.00 66.13 299 TYR A C 1
ATOM 684 O O . TYR A 1 93 ? -31.174 15.822 -24.718 1.00 67.62 299 TYR A O 1
ATOM 693 N N . PHE A 1 94 ? -33.420 15.840 -24.931 1.00 69.10 300 PHE A N 1
ATOM 694 C CA . PHE A 1 94 ? -33.499 14.521 -25.544 1.00 66.92 300 PHE A CA 1
ATOM 695 C C . PHE A 1 94 ? -33.454 14.639 -27.062 1.00 68.57 300 PHE A C 1
ATOM 696 O O . PHE A 1 94 ? -34.077 15.532 -27.644 1.00 67.63 300 PHE A O 1
ATOM 704 N N . VAL A 1 95 ? -32.711 13.737 -27.697 1.00 66.44 301 VAL A N 1
ATOM 705 C CA . VAL A 1 95 ? -32.710 13.650 -29.156 1.00 70.44 301 VAL A CA 1
ATOM 706 C C . VAL A 1 95 ? -33.005 12.213 -29.564 1.00 71.82 301 VAL A C 1
ATOM 707 O O . VAL A 1 95 ? -32.581 11.271 -28.876 1.00 71.60 301 VAL A O 1
ATOM 711 N N . PRO A 1 96 ? -33.740 11.998 -30.653 1.00 76.29 302 PRO A N 1
ATOM 712 C CA . PRO A 1 96 ? -33.969 10.633 -31.131 1.00 72.68 302 PRO A CA 1
ATOM 713 C C . PRO A 1 96 ? -32.679 9.967 -31.584 1.00 72.44 302 PRO A C 1
ATOM 714 O O . PRO A 1 96 ? -31.677 10.613 -31.899 1.00 77.71 302 PRO A O 1
ATOM 718 N N . GLU A 1 97 ? -32.734 8.638 -31.624 1.00 75.58 303 GLU A N 1
ATOM 719 C CA . GLU A 1 97 ? -31.573 7.815 -31.924 1.00 77.29 303 GLU A CA 1
ATOM 720 C C . GLU A 1 97 ? -31.156 7.908 -33.386 1.00 82.06 303 GLU A C 1
ATOM 721 O O . GLU A 1 97 ? -29.998 7.626 -33.705 1.00 81.33 303 GLU A O 1
ATOM 727 N N . ASN A 1 98 ? -32.063 8.320 -34.270 1.00 79.41 304 ASN A N 1
ATOM 728 C CA . ASN A 1 98 ? -31.788 8.425 -35.696 1.00 83.72 304 ASN A CA 1
ATOM 729 C C . ASN A 1 98 ? -31.623 9.866 -36.167 1.00 83.01 304 ASN A C 1
ATOM 730 O O . ASN A 1 98 ? -31.599 10.110 -37.378 1.00 85.05 304 ASN A O 1
ATOM 735 N N . MET A 1 99 ? -31.517 10.823 -35.249 1.00 81.99 305 MET A N 1
ATOM 736 C CA . MET A 1 99 ? -31.238 12.198 -35.638 1.00 80.00 305 MET A CA 1
ATOM 737 C C . MET A 1 99 ? -29.818 12.307 -36.180 1.00 77.26 305 MET A C 1
ATOM 738 O O . MET A 1 99 ? -28.885 11.694 -35.653 1.00 72.95 305 MET A O 1
ATOM 743 N N . ASP A 1 100 ? -29.656 13.085 -37.245 1.00 72.31 306 ASP A N 1
ATOM 744 C CA . ASP A 1 100 ? -28.353 13.231 -37.873 1.00 77.84 306 ASP A CA 1
ATOM 745 C C . ASP A 1 100 ? -27.467 14.178 -37.069 1.00 79.81 306 ASP A C 1
ATOM 746 O O . ASP A 1 100 ? -27.945 15.120 -36.426 1.00 75.85 306 ASP A O 1
ATOM 751 N N . ALA A 1 101 ? -26.156 13.909 -37.112 1.00 75.49 307 ALA A N 1
ATOM 752 C CA . ALA A 1 101 ? -25.199 14.705 -36.350 1.00 73.32 307 ALA A CA 1
ATOM 753 C C . ALA A 1 101 ? -25.244 16.175 -36.743 1.00 81.02 307 ALA A C 1
ATOM 754 O O . ALA A 1 101 ? -25.009 17.050 -35.902 1.00 81.90 307 ALA A O 1
ATOM 756 N N . TRP A 1 102 ? -25.541 16.465 -38.011 1.00 78.57 308 TRP A N 1
ATOM 757 C CA . TRP A 1 102 ? -25.643 17.853 -38.450 1.00 76.73 308 TRP A CA 1
ATOM 758 C C . TRP A 1 102 ? -26.716 18.597 -37.665 1.00 75.91 308 TRP A C 1
ATOM 759 O O . TRP A 1 102 ? -26.473 19.691 -37.144 1.00 76.27 308 TRP A O 1
ATOM 770 N N . SER A 1 103 ? -27.918 18.023 -37.587 1.00 74.37 309 SER A N 1
ATOM 771 C CA . SER A 1 103 ? -29.003 18.674 -36.862 1.00 73.06 309 SER A CA 1
ATOM 772 C C . SER A 1 103 ? -28.672 18.805 -35.383 1.00 75.67 309 SER A C 1
ATOM 773 O O . SER A 1 103 ? -29.058 19.787 -34.737 1.00 68.49 309 SER A O 1
ATOM 776 N N . LEU A 1 104 ? -27.944 17.832 -34.832 1.00 72.31 310 LEU A N 1
ATOM 777 C CA . LEU A 1 104 ? -27.591 17.885 -33.418 1.00 75.72 310 LEU A CA 1
ATOM 778 C C . LEU A 1 104 ? -26.672 19.065 -33.121 1.00 72.32 310 LEU A C 1
ATOM 779 O O . LEU A 1 104 ? -26.890 19.807 -32.154 1.00 70.65 310 LEU A O 1
ATOM 784 N N . LEU A 1 105 ? -25.634 19.256 -33.944 1.00 71.26 311 LEU A N 1
ATOM 785 C CA . LEU A 1 105 ? -24.732 20.386 -33.729 1.00 74.67 311 LEU A CA 1
ATOM 786 C C . LEU A 1 105 ? -25.460 21.720 -33.871 1.00 76.37 311 LEU A C 1
ATOM 787 O O . LEU A 1 105 ? -25.172 22.674 -33.140 1.00 71.41 311 LEU A O 1
ATOM 792 N N . LYS A 1 106 ? -26.405 21.808 -34.806 1.00 75.58 312 LYS A N 1
ATOM 793 C CA . LYS A 1 106 ? -27.201 23.024 -34.929 1.00 75.77 312 LYS A CA 1
ATOM 794 C C . LYS A 1 106 ? -27.959 23.307 -33.639 1.00 75.53 312 LYS A C 1
ATOM 795 O O . LYS A 1 106 ? -27.930 24.430 -33.121 1.00 81.07 312 LYS A O 1
ATOM 797 N N . GLU A 1 107 ? -28.618 22.284 -33.088 1.00 80.00 313 GLU A N 1
ATOM 798 C CA . GLU A 1 107 ? -29.451 22.490 -31.909 1.00 78.06 313 GLU A CA 1
ATOM 799 C C . GLU A 1 107 ? -28.622 22.645 -30.638 1.00 78.40 313 GLU A C 1
ATOM 800 O O . GLU A 1 107 ? -29.019 23.391 -29.736 1.00 80.76 313 GLU A O 1
ATOM 806 N N . LEU A 1 108 ? -27.483 21.951 -30.536 1.00 74.53 314 LEU A N 1
ATOM 807 C CA . LEU A 1 108 ? -26.630 22.123 -29.362 1.00 75.22 314 LEU A CA 1
ATOM 808 C C . LEU A 1 108 ? -26.121 23.555 -29.257 1.00 79.81 314 LEU A C 1
ATOM 809 O O . LEU A 1 108 ? -26.070 24.126 -28.160 1.00 80.02 314 LEU A O 1
ATOM 814 N N . ARG A 1 109 ? -25.736 24.151 -30.388 1.00 80.95 315 ARG A N 1
ATOM 815 C CA . ARG A 1 109 ? -25.286 25.538 -30.384 1.00 80.01 315 ARG A CA 1
ATOM 816 C C . ARG A 1 109 ? -26.426 26.484 -30.033 1.00 79.44 315 ARG A C 1
ATOM 817 O O . ARG A 1 109 ? -26.281 27.353 -29.166 1.00 83.66 315 ARG A O 1
ATOM 819 N N . ARG A 1 110 ? -27.572 26.330 -30.701 1.00 77.66 316 ARG A N 1
ATOM 820 C CA . ARG A 1 110 ? -28.712 27.205 -30.441 1.00 81.40 316 ARG A CA 1
ATOM 821 C C . ARG A 1 110 ? -29.191 27.075 -29.001 1.00 86.82 316 ARG A C 1
ATOM 822 O O . ARG A 1 110 ? -29.403 28.078 -28.311 1.00 87.23 316 ARG A O 1
ATOM 830 N N . ARG A 1 111 ? -29.371 25.841 -28.529 1.00 86.57 317 ARG A N 1
ATOM 831 C CA . ARG A 1 111 ? -29.907 25.630 -27.190 1.00 84.02 317 ARG A CA 1
ATOM 832 C C . ARG A 1 111 ? -28.922 26.013 -26.097 1.00 80.66 317 ARG A C 1
ATOM 833 O O . ARG A 1 111 ? -29.325 26.117 -24.934 1.00 82.15 317 ARG A O 1
ATOM 841 N N . LYS A 1 112 ? -27.651 26.228 -26.443 1.00 81.70 318 LYS A N 1
ATOM 842 C CA . LYS A 1 112 ? -26.608 26.559 -25.471 1.00 80.43 318 LYS A CA 1
ATOM 843 C C . LYS A 1 112 ? -26.450 25.450 -24.433 1.00 77.18 318 LYS A C 1
ATOM 844 O O . LYS A 1 112 ? -26.305 25.706 -23.235 1.00 80.72 318 LYS A O 1
ATOM 846 N N . VAL A 1 113 ? -26.483 24.203 -24.898 1.00 79.96 319 VAL A N 1
ATOM 847 C CA . VAL A 1 113 ? -26.262 23.037 -24.054 1.00 74.76 319 VAL A CA 1
ATOM 848 C C . VAL A 1 113 ? -25.161 22.195 -24.681 1.00 72.88 319 VAL A C 1
ATOM 849 O O . VAL A 1 113 ? -24.969 22.202 -25.901 1.00 71.47 319 VAL A O 1
ATOM 851 N N . HIS A 1 114 ? -24.436 21.461 -23.835 1.00 69.43 320 HIS A N 1
ATOM 852 C CA . HIS A 1 114 ? -23.280 20.697 -24.278 1.00 66.98 320 HIS A CA 1
ATOM 853 C C . HIS A 1 114 ? -23.548 19.202 -24.376 1.00 71.74 320 HIS A C 1
ATOM 854 O O . HIS A 1 114 ? -22.801 18.505 -25.071 1.00 68.72 320 HIS A O 1
ATOM 861 N N . MET A 1 115 ? -24.578 18.694 -23.703 1.00 65.88 321 MET A N 1
ATOM 862 C CA . MET A 1 115 ? -24.846 17.263 -23.649 1.00 65.84 321 MET A CA 1
ATOM 863 C C . MET A 1 115 ? -26.318 17.006 -23.926 1.00 61.55 321 MET A C 1
ATOM 864 O O . MET A 1 115 ? -27.188 17.654 -23.335 1.00 67.75 321 MET A O 1
ATOM 869 N N . ALA A 1 116 ? -26.588 16.052 -24.813 1.00 61.11 322 ALA A N 1
ATOM 870 C CA . ALA A 1 116 ? -27.937 15.617 -25.133 1.00 66.03 322 ALA A CA 1
ATOM 871 C C . ALA A 1 116 ? -28.120 14.156 -24.741 1.00 66.12 322 ALA A C 1
ATOM 872 O O . ALA A 1 116 ? -27.186 13.354 -24.818 1.00 61.37 322 ALA A O 1
ATOM 874 N N . ILE A 1 117 ? -29.332 13.818 -24.314 1.00 66.79 323 ILE A N 1
ATOM 875 C CA . ILE A 1 117 ? -29.681 12.447 -23.954 1.00 64.41 323 ILE A CA 1
ATOM 876 C C . ILE A 1 117 ? -30.337 11.794 -25.165 1.00 69.16 323 ILE A C 1
ATOM 877 O O . ILE A 1 117 ? -31.346 12.290 -25.677 1.00 69.36 323 ILE A O 1
ATOM 882 N N . VAL A 1 118 ? -29.771 10.685 -25.627 1.00 59.89 324 VAL A N 1
ATOM 883 C CA . VAL A 1 118 ? -30.275 9.998 -26.810 1.00 71.15 324 VAL A CA 1
ATOM 884 C C . VAL A 1 118 ? -31.214 8.886 -26.363 1.00 69.88 324 VAL A C 1
ATOM 885 O O . VAL A 1 118 ? -30.816 7.983 -25.619 1.00 65.03 324 VAL A O 1
ATOM 887 N N . VAL A 1 119 ? -32.459 8.950 -26.822 1.00 67.95 325 VAL A N 1
ATOM 888 C CA . VAL A 1 119 ? -33.494 8.002 -26.428 1.00 71.89 325 VAL A CA 1
ATOM 889 C C . VAL A 1 119 ? -33.600 6.914 -27.486 1.00 72.60 325 VAL A C 1
ATOM 890 O O . VAL A 1 119 ? -33.304 7.132 -28.667 1.00 73.85 325 VAL A O 1
ATOM 894 N N . ASP A 1 120 ? -34.012 5.725 -27.061 1.00 74.44 326 ASP A N 1
ATOM 895 C CA . ASP A 1 120 ? -34.146 4.611 -27.985 1.00 75.44 326 ASP A CA 1
ATOM 896 C C . ASP A 1 120 ? -35.553 4.564 -28.575 1.00 74.66 326 ASP A C 1
ATOM 897 O O . ASP A 1 120 ? -36.455 5.291 -28.160 1.00 67.45 326 ASP A O 1
ATOM 902 N N . GLU A 1 121 ? -35.731 3.673 -29.553 1.00 81.22 327 GLU A N 1
ATOM 903 C CA . GLU A 1 121 ? -36.990 3.580 -30.285 1.00 85.03 327 GLU A CA 1
ATOM 904 C C . GLU A 1 121 ? -38.180 3.275 -29.381 1.00 81.14 327 GLU A C 1
ATOM 905 O O . GLU A 1 121 ? -39.327 3.509 -29.782 1.00 83.09 327 GLU A O 1
ATOM 911 N N . PHE A 1 122 ? -37.942 2.757 -28.175 1.00 79.69 328 PHE A N 1
ATOM 912 C CA . PHE A 1 122 ? -39.001 2.219 -27.327 1.00 82.93 328 PHE A CA 1
ATOM 913 C C . PHE A 1 122 ? -39.233 3.029 -26.056 1.00 85.14 328 PHE A C 1
ATOM 914 O O . PHE A 1 122 ? -40.005 2.595 -25.195 1.00 90.91 328 PHE A O 1
ATOM 922 N N . GLY A 1 123 ? -38.586 4.185 -25.909 1.00 85.83 329 GLY A N 1
ATOM 923 C CA . GLY A 1 123 ? -38.866 5.088 -24.813 1.00 81.75 329 GLY A CA 1
ATOM 924 C C . GLY A 1 123 ? -37.832 5.113 -23.708 1.00 79.36 329 GLY A C 1
ATOM 925 O O . GLY A 1 123 ? -37.959 5.930 -22.787 1.00 77.97 329 GLY A O 1
ATOM 926 N N . GLY A 1 124 ? -36.826 4.252 -23.765 1.00 75.81 330 GLY A N 1
ATOM 927 C CA . GLY A 1 124 ? -35.754 4.218 -22.795 1.00 70.89 330 GLY A CA 1
ATOM 928 C C . GLY A 1 124 ? -34.566 5.053 -23.221 1.00 70.49 330 GLY A C 1
ATOM 929 O O . GLY A 1 124 ? -34.676 5.954 -24.061 1.00 68.27 330 GLY A O 1
ATOM 930 N N . THR A 1 125 ? -33.408 4.743 -22.644 1.00 64.17 331 THR A N 1
ATOM 931 C CA . THR A 1 125 ? -32.187 5.504 -22.868 1.00 63.85 331 THR A CA 1
ATOM 932 C C . THR A 1 125 ? -31.211 4.671 -23.688 1.00 62.96 331 THR A C 1
ATOM 933 O O . THR A 1 125 ? -30.829 3.574 -23.273 1.00 69.15 331 THR A O 1
ATOM 937 N N . ALA A 1 126 ? -30.820 5.192 -24.851 1.00 61.03 332 ALA A N 1
ATOM 938 C CA . ALA A 1 126 ? -29.775 4.579 -25.657 1.00 65.46 332 ALA A CA 1
ATOM 939 C C . ALA A 1 126 ? -28.388 5.055 -25.263 1.00 66.16 332 ALA A C 1
ATOM 940 O O . ALA A 1 126 ? -27.420 4.295 -25.395 1.00 63.76 332 ALA A O 1
ATOM 942 N N . GLY A 1 127 ? -28.275 6.289 -24.782 1.00 59.59 333 GLY A N 1
ATOM 943 C CA . GLY A 1 127 ? -26.981 6.816 -24.380 1.00 60.66 333 GLY A CA 1
ATOM 944 C C . GLY A 1 127 ? -26.996 8.333 -24.298 1.00 63.95 333 GLY A C 1
ATOM 945 O O . GLY A 1 127 ? -28.061 8.957 -24.190 1.00 60.83 333 GLY A O 1
ATOM 946 N N . LEU A 1 128 ? -25.798 8.913 -24.335 1.00 63.78 334 LEU A N 1
ATOM 947 C CA . LEU A 1 128 ? -25.608 10.355 -24.354 1.00 65.07 334 LEU A CA 1
ATOM 948 C C . LEU A 1 128 ? -24.697 10.722 -25.515 1.00 64.67 334 LEU A C 1
ATOM 949 O O . LEU A 1 128 ? -24.001 9.875 -26.083 1.00 62.33 334 LEU A O 1
ATOM 954 N N . VAL A 1 129 ? -24.698 12.009 -25.848 1.00 58.30 335 VAL A N 1
ATOM 955 C CA . VAL A 1 129 ? -23.845 12.549 -26.900 1.00 62.97 335 VAL A CA 1
ATOM 956 C C . VAL A 1 129 ? -23.567 14.007 -26.570 1.00 66.96 335 VAL A C 1
ATOM 957 O O . VAL A 1 129 ? -24.463 14.747 -26.155 1.00 61.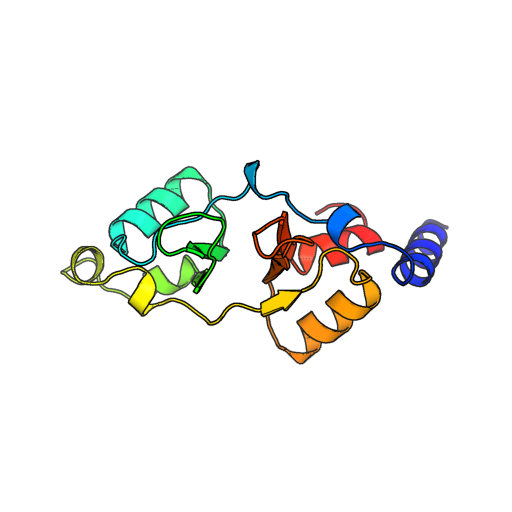61 335 VAL A O 1
ATOM 961 N N . THR A 1 130 ? -22.311 14.407 -26.714 1.00 68.86 336 THR A N 1
ATOM 962 C CA . THR A 1 130 ? -21.882 15.744 -26.346 1.00 72.01 336 THR A CA 1
ATOM 963 C C . THR A 1 130 ? -21.401 16.485 -27.581 1.00 76.89 336 THR A C 1
ATOM 964 O O . THR A 1 130 ? -21.182 15.888 -28.640 1.00 72.92 336 THR A O 1
ATOM 968 N N . LEU A 1 131 ? -21.233 17.802 -27.425 1.00 69.76 337 LEU A N 1
ATOM 969 C CA . LEU A 1 131 ? -20.660 18.596 -28.505 1.00 74.05 337 LEU A CA 1
ATOM 970 C C . LEU A 1 131 ? -19.275 18.093 -28.906 1.00 72.25 337 LEU A C 1
ATOM 971 O O . LEU A 1 131 ? -18.903 18.176 -30.084 1.00 70.57 337 LEU A O 1
ATOM 973 N N . GLU A 1 132 ? -18.501 17.556 -27.953 1.00 65.49 338 GLU A N 1
ATOM 974 C CA . GLU A 1 132 ? -17.185 17.027 -28.304 1.00 68.85 338 GLU A CA 1
ATOM 975 C C . GLU A 1 132 ? -17.297 15.835 -29.246 1.00 77.22 338 GLU A C 1
ATOM 976 O O . GLU A 1 132 ? -16.492 15.694 -30.173 1.00 79.44 338 GLU A O 1
ATOM 982 N N . ASP A 1 133 ? -18.277 14.955 -29.020 1.00 72.07 339 ASP A N 1
ATOM 983 C CA . ASP A 1 133 ? -18.480 13.843 -29.945 1.00 75.72 339 ASP A CA 1
ATOM 984 C C . ASP A 1 133 ? -18.764 14.348 -31.350 1.00 74.89 339 ASP A C 1
ATOM 985 O O . ASP A 1 133 ? -18.242 13.810 -32.333 1.00 75.01 339 ASP A O 1
ATOM 990 N N . VAL A 1 134 ? -19.588 15.389 -31.464 1.00 74.05 340 VAL A N 1
ATOM 991 C CA . VAL A 1 134 ? -19.865 15.969 -32.774 1.00 76.28 340 VAL A CA 1
ATOM 992 C C . VAL A 1 134 ? -18.613 16.629 -33.339 1.00 78.52 340 VAL A C 1
ATOM 993 O O . VAL A 1 134 ? -18.327 16.531 -34.539 1.00 81.10 340 VAL A O 1
ATOM 997 N N . ILE A 1 135 ? -17.844 17.305 -32.482 1.00 76.01 341 ILE A N 1
ATOM 998 C CA . ILE A 1 135 ? -16.622 17.969 -32.930 1.00 76.91 341 ILE A CA 1
ATOM 999 C C . ILE A 1 135 ? -15.618 16.952 -33.464 1.00 79.87 341 ILE A C 1
ATOM 1000 O O . ILE A 1 135 ? -14.964 17.182 -34.491 1.00 79.78 341 ILE A O 1
ATOM 1005 N N . GLU A 1 136 ? -15.492 15.807 -32.788 1.00 79.47 342 GLU A N 1
ATOM 1006 C CA . GLU A 1 136 ? -14.500 14.816 -33.189 1.00 83.90 342 GLU A CA 1
ATOM 1007 C C . GLU A 1 136 ? -14.797 14.180 -34.537 1.00 81.48 342 GLU A C 1
ATOM 1008 O O . GLU A 1 136 ? -13.876 13.686 -35.185 1.00 87.52 342 GLU A O 1
ATOM 1014 N N . GLU A 1 137 ? -16.049 14.175 -34.981 1.00 80.35 343 GLU A N 1
ATOM 1015 C CA . GLU A 1 137 ? -16.319 13.747 -36.348 1.00 83.84 343 GLU A CA 1
ATOM 1016 C C . GLU A 1 137 ? -15.727 14.717 -37.348 1.00 82.78 343 GLU A C 1
ATOM 1017 O O . GLU A 1 137 ? -15.191 14.295 -38.378 1.00 83.92 343 GLU A O 1
ATOM 1023 N N . ILE A 1 138 ? -15.799 16.015 -37.060 1.00 80.60 344 ILE A N 1
ATOM 1024 C CA . ILE A 1 138 ? -15.214 16.982 -37.971 1.00 74.40 344 ILE A CA 1
ATOM 1025 C C . ILE A 1 138 ? -13.691 16.941 -37.868 1.00 79.00 344 ILE A C 1
ATOM 1026 O O . ILE A 1 138 ? -12.992 16.786 -38.872 1.00 77.82 344 ILE A O 1
ATOM 1031 N N . VAL A 1 139 ? -13.160 17.012 -36.648 1.00 82.85 345 VAL A N 1
ATOM 1032 C CA . VAL A 1 139 ? -11.742 17.298 -36.432 1.00 83.11 345 VAL A CA 1
ATOM 1033 C C . VAL A 1 139 ? -10.906 16.037 -36.223 1.00 83.22 345 VAL A C 1
ATOM 1034 O O . VAL A 1 139 ? -9.771 15.954 -36.706 1.00 84.86 345 VAL A O 1
ATOM 1038 N N . GLY A 1 140 ? -11.439 15.056 -35.500 1.00 83.73 346 GLY A N 1
ATOM 1039 C CA . GLY A 1 140 ? -10.710 13.818 -35.288 1.00 87.72 346 GLY A CA 1
ATOM 1040 C C . GLY A 1 140 ? -10.983 13.150 -33.956 1.00 97.23 346 GLY A C 1
ATOM 1041 O O . GLY A 1 140 ? -11.943 12.387 -33.822 1.00 100.40 346 GLY A O 1
ATOM 1042 N N . GLU A 1 141 ? -10.139 13.421 -32.962 1.00 94.15 347 GLU A N 1
ATOM 1043 C CA . GLU A 1 141 ? -10.345 12.886 -31.622 1.00 92.21 347 GLU A CA 1
ATOM 1044 C C . GLU A 1 141 ? -9.610 13.774 -30.631 1.00 95.03 347 GLU A C 1
ATOM 1045 O O . GLU A 1 141 ? -8.435 14.096 -30.839 1.00 96.54 347 GLU A O 1
ATOM 1047 N N . ILE A 1 142 ? -10.297 14.162 -29.560 1.00 92.15 348 ILE A N 1
ATOM 1048 C CA . ILE A 1 142 ? -9.751 15.132 -28.619 1.00 91.45 348 ILE A CA 1
ATOM 1049 C C . ILE A 1 142 ? -9.660 14.538 -27.216 1.00 88.36 348 ILE A C 1
ATOM 1050 O O . ILE A 1 142 ? -10.675 14.259 -26.575 1.00 92.01 348 ILE A O 1
#

Organism: NCBI:txid456163

Foldseek 3Di:
DVVVQLVVLLVCLQVAFPLNQFDFLVPAQAEEQAAFQVVVVVSCVVPVDQKHFYAHPDQFGTAFIAGNVVCVVDDPPPRRRVGGRNVRGHGAAEDERGGGLNVVLVCCVVVVHFKHFYHYPPRTGGGMDGVQSSVCSNVNHD

Sequence (142 aa):
PQEEEMIHSILELEETPVREIMTPRVEMVAIEDEATLEDLLALYREHRYSRVPVYRESVDHIVGVAYAKDLLDYYCEEDLKGRTVASITHPPYFVPENMDAWSLLKELRRRKVHMAIVVDEFGGTAGLVTLEDVIEEIVGEI

Solvent-accessible surface area: 8061 Å² total; per-residue (Å²): 141,107,135,58,68,89,67,66,35,42,77,88,5,59,121,29,27,0,105,73,20,38,42,50,86,121,114,24,25,23,14,81,12,140,15,41,0,41,69,0,48,57,33,71,158,74,91,158,126,68,76,2,0,0,40,129,95,51,41,65,95,8,34,0,9,0,69,12,67,34,11,157,102,75,166,110,104,74,48,20,82,66,20,52,0,54,70,14,37,69,118,37,25,90,0,62,30,92,38,37,0,146,40,0,52,57,44,5,77,174,118,94,36,63,15,0,0,0,43,37,123,187,66,15,4,9,0,20,0,21,22,72,30,0,60,40,75,42,83,44,92,133

Secondary structure (DSSP, 8-state):
--HHHHHHHHHTGGGSBGGGTSEEGGG---EETTSBHHHHHHHHHHH--SEEEEESSSTTSEEEEEEGGGGGGS-TTTHHHHSBGGGGPBPP-EEETT-BHHHHHHHHHHHT-SEEEEEPTTSSEEEEEEHHHHHHHHH---

Radius of gyration: 16.62 Å; Cα contacts (8 Å, |Δi|>4): 242; chains: 1; bounding box: 35×26×54 Å

Nearest PDB structures (foldseek):
  7cfi-assembly1_A-2  TM=1.007E+00  e=3.756E-33  Thermus parvatiensis
  7cfh-assembly1_A  TM=9.960E-01  e=1.593E-29  Thermus parvatiensis
  7cfk-assembly1_A  TM=9.868E-01  e=3.880E-29  Thermus parvatiensis
  7m1t-assembly1_B  TM=9.377E-01  e=1.600E-18  Methanoculleus thermophilus
  3lfr-assembly1_A  TM=9.433E-01  e=1.544E-14  Pseudomonas syringae pv. tomato str. DC3000

B-factor: mean 71.96, std 13.09, range [49.11, 121.93]